Protein AF-A0A6I6N9H1-F1 (afdb_monomer_lite)

Radius of gyration: 21.09 Å; chains: 1; bounding box: 56×38×73 Å

Foldseek 3Di:
DDDPPQQADDDAALQVQWDWEAFLVRQKIKIKHFADCDPPQHVVPRWIWIWIWGCVRVNDIHTPGTGTDPDRWDRNKYWYADNVRQWIWMDTDPDIDIDGPDVVVVLVVCLVPVDDWQDPVSCCVPVVPDDDDTSDDDPDDPPPDDDDPDDDD

Sequence (153 aa):
MAYANTAGIIYSPGAGSSAPSFSPDGRTLAFVEDGDQGEAFGPEDSRGRVALWDVTDPHAPVPQGGMAYQDSISISGTVAFSPTGHFLVTTVSESVDVWSGDPEDDEHQLCTAVGDAIDPKEWQKYVPHERYTPPCEQPNVPDVIHPVPTGAP

Structure (mmCIF, N/CA/C/O backbone):
data_AF-A0A6I6N9H1-F1
#
_entry.id   AF-A0A6I6N9H1-F1
#
loop_
_atom_site.group_PDB
_atom_site.id
_atom_site.type_symbol
_atom_site.label_atom_id
_atom_site.label_alt_id
_atom_site.label_comp_id
_atom_site.label_asym_id
_atom_site.label_entity_id
_atom_site.label_seq_id
_atom_site.pdbx_PDB_ins_code
_atom_site.Cartn_x
_atom_site.Cartn_y
_atom_site.Cartn_z
_atom_site.occupancy
_atom_site.B_iso_or_equiv
_atom_site.auth_seq_id
_atom_site.auth_comp_id
_atom_site.auth_asym_id
_atom_site.auth_atom_id
_atom_site.pdbx_PDB_model_num
ATOM 1 N N . MET A 1 1 ? 0.083 -22.374 29.350 1.00 44.34 1 MET A N 1
ATOM 2 C CA . MET A 1 1 ? 0.187 -22.589 27.892 1.00 44.34 1 MET A CA 1
ATOM 3 C C . MET A 1 1 ? -0.932 -21.778 27.266 1.00 44.34 1 MET A C 1
ATOM 5 O O . MET A 1 1 ? -2.084 -22.128 27.473 1.00 44.34 1 MET A O 1
ATOM 9 N N . ALA A 1 2 ? -0.622 -20.624 26.675 1.00 44.88 2 ALA A N 1
ATOM 10 C CA . ALA A 1 2 ? -1.631 -19.772 26.053 1.00 44.88 2 ALA A CA 1
ATOM 11 C C . ALA A 1 2 ? -1.853 -20.265 24.621 1.00 44.88 2 ALA A C 1
ATOM 13 O O . ALA A 1 2 ? -0.900 -20.355 23.851 1.00 44.88 2 ALA A O 1
ATOM 14 N N . TYR A 1 3 ? -3.092 -20.623 24.295 1.00 47.44 3 TYR A N 1
ATOM 15 C CA . TYR A 1 3 ? -3.511 -20.811 22.914 1.00 47.44 3 TYR A CA 1
ATOM 16 C C . TYR A 1 3 ? -3.434 -19.437 22.248 1.00 47.44 3 TYR A C 1
ATOM 18 O O . TYR A 1 3 ? -4.130 -18.510 22.657 1.00 47.44 3 TYR A O 1
ATOM 26 N N . ALA A 1 4 ? -2.520 -19.268 21.295 1.00 59.19 4 ALA A N 1
ATOM 27 C CA . ALA A 1 4 ? -2.547 -18.103 20.431 1.00 59.19 4 ALA A CA 1
ATOM 28 C C . ALA A 1 4 ? -3.825 -18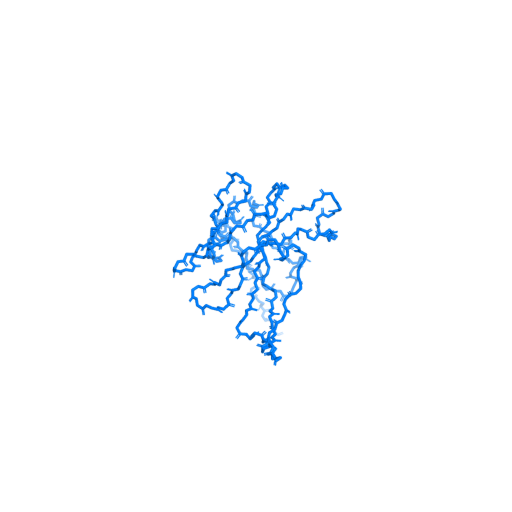.210 19.589 1.00 59.19 4 ALA A C 1
ATOM 30 O O . ALA A 1 4 ? -3.960 -19.125 18.779 1.00 59.19 4 ALA A O 1
ATOM 31 N N . ASN A 1 5 ? -4.787 -17.321 19.835 1.00 72.44 5 ASN A N 1
ATOM 32 C CA . ASN A 1 5 ? -6.038 -17.247 19.082 1.00 72.44 5 ASN A CA 1
ATOM 33 C C . ASN A 1 5 ? -5.761 -16.543 17.746 1.00 72.44 5 ASN A C 1
ATOM 35 O O . ASN A 1 5 ? -6.179 -15.407 17.532 1.00 72.44 5 ASN A O 1
ATOM 39 N N . THR A 1 6 ? -4.965 -17.176 16.890 1.00 79.19 6 THR A N 1
ATOM 40 C CA . THR A 1 6 ? -4.628 -16.644 15.570 1.00 79.19 6 THR A CA 1
ATOM 41 C C . THR A 1 6 ? -5.876 -16.657 14.693 1.00 79.19 6 THR A C 1
ATOM 43 O O . THR A 1 6 ? -6.437 -17.723 14.449 1.00 79.19 6 THR A O 1
ATOM 46 N N . ALA A 1 7 ? -6.312 -15.483 14.230 1.00 82.69 7 ALA A N 1
ATOM 47 C CA . ALA A 1 7 ? -7.461 -15.367 13.334 1.00 82.69 7 ALA A CA 1
ATOM 48 C C . ALA A 1 7 ? -7.102 -15.793 11.897 1.00 82.69 7 ALA A C 1
ATOM 50 O O . ALA A 1 7 ? -7.818 -16.585 11.298 1.00 82.69 7 ALA A O 1
ATOM 51 N N . GLY A 1 8 ? -5.936 -15.396 11.389 1.00 83.19 8 GLY A N 1
ATOM 52 C CA . GLY A 1 8 ? -5.420 -15.870 10.105 1.00 83.19 8 GLY A CA 1
ATOM 53 C C . GLY A 1 8 ? -3.923 -15.658 9.970 1.00 83.19 8 GLY A C 1
ATOM 54 O O . GLY A 1 8 ? -3.290 -15.046 10.833 1.00 83.19 8 GLY A O 1
ATOM 55 N N . ILE A 1 9 ? -3.355 -16.220 8.904 1.00 84.44 9 ILE A N 1
ATOM 56 C CA . ILE A 1 9 ? -1.923 -16.151 8.611 1.00 84.44 9 ILE A CA 1
ATOM 57 C C . ILE A 1 9 ? -1.746 -15.777 7.142 1.00 84.44 9 ILE A C 1
ATOM 59 O O . ILE A 1 9 ? -2.277 -16.450 6.262 1.00 84.44 9 ILE A O 1
ATOM 63 N N . ILE A 1 10 ? -0.962 -14.729 6.901 1.00 84.25 10 ILE A N 1
ATOM 64 C CA . ILE A 1 10 ? -0.459 -14.358 5.579 1.00 84.25 10 ILE A CA 1
ATOM 65 C C . ILE A 1 10 ? 0.994 -14.831 5.511 1.00 84.25 10 ILE A C 1
ATOM 67 O O . ILE A 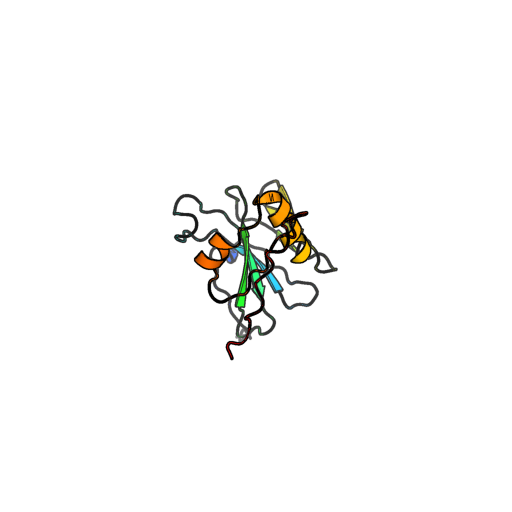1 10 ? 1.794 -14.504 6.388 1.00 84.25 10 ILE A O 1
ATOM 71 N N . TYR A 1 11 ? 1.325 -15.622 4.492 1.00 83.38 11 TYR A N 1
ATOM 72 C CA . TYR A 1 11 ? 2.692 -16.061 4.223 1.00 83.38 11 TYR A CA 1
ATOM 73 C C . TYR A 1 11 ? 3.250 -15.250 3.057 1.00 83.38 11 TYR A C 1
ATOM 75 O O . TYR A 1 11 ? 2.781 -15.397 1.932 1.00 83.38 11 TYR A O 1
ATOM 83 N N . SER A 1 12 ? 4.253 -14.418 3.324 1.00 72.62 12 SER A N 1
ATOM 84 C CA . SER A 1 12 ? 4.949 -13.633 2.303 1.00 72.62 12 SER A CA 1
ATOM 85 C C . SER A 1 12 ? 6.469 -13.664 2.523 1.00 72.62 12 SER A C 1
ATOM 87 O O . SER A 1 12 ? 6.936 -13.643 3.670 1.00 72.62 12 SER A O 1
ATOM 89 N N . PRO A 1 13 ? 7.271 -13.735 1.447 1.00 70.62 13 PRO A N 1
ATOM 90 C CA . PRO A 1 13 ? 8.708 -13.481 1.513 1.00 70.62 13 PRO A CA 1
ATOM 91 C C . PRO A 1 13 ? 8.983 -12.088 2.105 1.00 70.62 13 PRO A C 1
ATOM 93 O O . PRO A 1 13 ? 8.290 -11.128 1.792 1.00 70.62 13 PRO A O 1
ATOM 96 N N . GLY A 1 14 ? 9.950 -11.956 3.013 1.00 64.31 14 GLY A N 1
ATOM 97 C CA . GLY A 1 14 ? 10.283 -10.664 3.635 1.00 64.31 14 GLY A CA 1
ATOM 98 C C . GLY A 1 14 ? 9.355 -10.190 4.769 1.00 64.31 14 GLY A C 1
ATOM 99 O O . GLY A 1 14 ? 9.722 -9.256 5.484 1.00 64.31 14 GLY A O 1
ATOM 100 N N . ALA A 1 15 ? 8.225 -10.866 5.044 1.00 66.69 15 ALA A N 1
ATOM 101 C CA . ALA A 1 15 ? 7.275 -10.452 6.094 1.00 66.69 15 ALA A CA 1
ATOM 102 C C . ALA A 1 15 ? 7.937 -10.237 7.466 1.00 66.69 15 ALA A C 1
ATOM 104 O O . ALA A 1 15 ? 7.584 -9.318 8.203 1.00 66.69 15 ALA A O 1
ATOM 105 N N . GLY A 1 16 ? 8.921 -11.082 7.798 1.00 65.31 16 GLY A N 1
ATOM 106 C CA . GLY A 1 16 ? 9.623 -11.073 9.084 1.00 65.31 16 GLY A CA 1
ATOM 107 C C . GLY A 1 16 ? 10.521 -9.856 9.333 1.00 65.31 16 GLY A C 1
ATOM 108 O O . GLY A 1 16 ? 10.940 -9.657 10.471 1.00 65.31 16 GLY A O 1
ATOM 109 N N . SER A 1 17 ? 10.806 -9.051 8.306 1.00 68.25 17 SER A N 1
ATOM 110 C CA . SER A 1 17 ? 11.650 -7.850 8.398 1.00 68.25 17 SER A CA 1
ATOM 111 C C . SER A 1 17 ? 10.863 -6.541 8.295 1.00 68.25 17 SER A C 1
ATOM 113 O O . SER A 1 17 ? 11.446 -5.469 8.435 1.00 68.25 17 SER A O 1
ATOM 115 N N . SER A 1 18 ? 9.547 -6.623 8.098 1.00 74.62 18 SER A N 1
ATOM 116 C CA . SER A 1 18 ? 8.675 -5.467 7.889 1.00 74.62 18 SER A CA 1
ATOM 117 C C . SER A 1 18 ? 7.930 -5.041 9.160 1.00 74.62 18 SER A C 1
ATOM 119 O O . SER A 1 18 ? 7.667 -5.852 10.051 1.00 74.62 18 SER A O 1
ATOM 121 N N . ALA A 1 19 ? 7.549 -3.763 9.232 1.00 81.31 19 ALA A N 1
ATOM 122 C CA . ALA A 1 19 ? 6.574 -3.263 10.200 1.00 81.31 19 ALA A CA 1
ATOM 123 C C . ALA A 1 19 ? 5.204 -3.081 9.505 1.00 81.31 19 ALA A C 1
ATOM 125 O O . ALA A 1 19 ? 5.012 -2.064 8.831 1.00 81.31 19 ALA A O 1
ATOM 126 N N . PRO A 1 20 ? 4.267 -4.048 9.619 1.00 87.25 20 PRO A N 1
ATOM 127 C CA . PRO A 1 20 ? 2.963 -3.965 8.964 1.00 87.25 20 PRO A CA 1
ATOM 128 C C . PRO A 1 20 ? 2.094 -2.845 9.550 1.00 87.25 20 PRO A C 1
ATOM 130 O O . PRO A 1 20 ? 2.189 -2.520 10.736 1.00 87.25 20 PRO A O 1
ATOM 133 N N . SER A 1 21 ? 1.198 -2.300 8.729 1.00 92.06 21 SER A N 1
ATOM 134 C CA . SER A 1 21 ? 0.295 -1.204 9.084 1.00 92.06 21 SER A CA 1
ATOM 135 C C . SER A 1 21 ? -1.121 -1.465 8.580 1.00 92.06 21 SER A C 1
ATOM 137 O O . SER A 1 21 ? -1.294 -1.958 7.469 1.00 92.06 21 SER A O 1
ATOM 139 N N . PHE A 1 22 ? -2.129 -1.123 9.382 1.00 93.06 22 PHE A N 1
ATOM 140 C CA . PHE A 1 22 ? -3.530 -1.168 8.962 1.00 93.06 22 PHE A CA 1
ATOM 141 C C . PHE A 1 22 ? -3.964 0.185 8.403 1.00 93.06 22 PHE A C 1
ATOM 143 O O . PHE A 1 22 ? -3.572 1.233 8.927 1.00 93.06 22 PHE A O 1
ATOM 150 N N . SER A 1 23 ? -4.834 0.158 7.398 1.00 92.12 23 SER A N 1
ATOM 151 C CA . SER A 1 23 ? -5.605 1.328 6.994 1.00 92.12 23 SER A CA 1
ATOM 152 C C . SER A 1 23 ? -6.488 1.820 8.152 1.00 92.12 23 SER A C 1
ATOM 154 O O . SER A 1 23 ? -6.863 1.034 9.029 1.00 92.12 23 SER A O 1
ATOM 156 N N . PRO A 1 24 ? -6.867 3.111 8.185 1.00 92.06 24 PRO A N 1
ATOM 157 C CA . PRO A 1 24 ? -7.694 3.659 9.265 1.00 92.06 24 PRO A CA 1
ATOM 158 C C . PRO A 1 24 ? -9.059 2.977 9.425 1.00 92.06 24 PRO A C 1
ATOM 160 O O . PRO A 1 24 ? -9.609 2.953 10.525 1.00 92.06 24 PRO A O 1
ATOM 163 N N . ASP A 1 25 ? -9.606 2.418 8.343 1.00 91.50 25 ASP A N 1
ATOM 164 C CA . ASP A 1 25 ? -10.857 1.654 8.349 1.00 91.50 25 ASP A CA 1
ATOM 165 C C . ASP A 1 25 ? -10.678 0.176 8.751 1.00 91.50 25 ASP A C 1
ATOM 167 O O . ASP A 1 25 ? -11.667 -0.542 8.915 1.00 91.50 25 ASP A O 1
ATOM 171 N N . GLY A 1 26 ? -9.431 -0.273 8.940 1.00 91.81 26 GLY A N 1
ATOM 172 C CA . GLY A 1 26 ? -9.061 -1.620 9.367 1.00 91.81 26 GLY A CA 1
ATOM 173 C C . GLY A 1 26 ? -9.241 -2.708 8.308 1.00 91.81 26 GLY A C 1
ATOM 174 O O . GLY A 1 26 ? -9.129 -3.884 8.649 1.00 91.81 26 GLY A O 1
ATOM 175 N N . ARG A 1 27 ? -9.542 -2.349 7.056 1.00 92.62 27 ARG A N 1
ATOM 176 C CA . ARG A 1 27 ? -9.842 -3.311 5.982 1.00 92.62 27 ARG A CA 1
ATOM 177 C C . ARG A 1 27 ? -8.631 -3.714 5.164 1.00 92.62 27 ARG A C 1
ATOM 179 O O . ARG A 1 27 ? -8.636 -4.797 4.592 1.00 92.62 27 ARG A O 1
ATOM 186 N N . THR A 1 28 ? -7.601 -2.879 5.140 1.00 91.44 28 THR A N 1
ATOM 187 C CA . THR A 1 28 ? -6.388 -3.119 4.365 1.00 91.44 28 THR A CA 1
ATOM 188 C C . THR A 1 28 ? -5.191 -3.237 5.298 1.00 91.44 28 THR A C 1
ATOM 190 O O . THR A 1 28 ? -5.006 -2.430 6.209 1.00 91.44 28 THR A O 1
ATOM 193 N N . LEU A 1 29 ? -4.359 -4.247 5.067 1.00 91.62 29 LEU A N 1
ATOM 194 C CA . LEU A 1 29 ? -3.052 -4.409 5.693 1.00 91.62 29 LEU A CA 1
ATOM 195 C C . LEU A 1 29 ? -1.972 -4.147 4.644 1.00 91.62 29 LEU A C 1
ATOM 197 O O . LEU A 1 29 ? -2.001 -4.741 3.567 1.00 91.62 29 LEU A O 1
ATOM 201 N N . ALA A 1 30 ? -1.011 -3.291 4.977 1.00 90.44 30 ALA A N 1
ATOM 202 C CA . ALA A 1 30 ? 0.152 -3.011 4.149 1.00 90.44 30 ALA A CA 1
ATOM 203 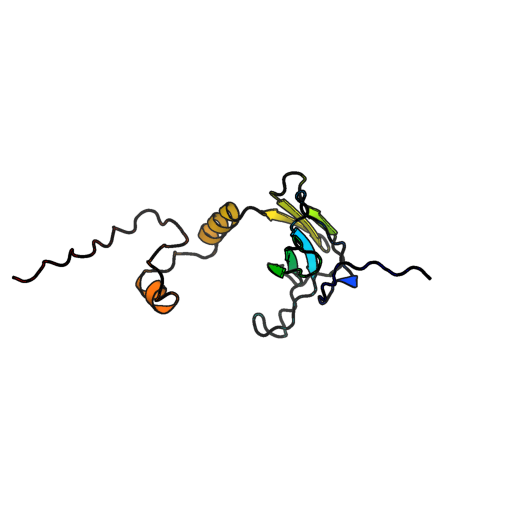C C . ALA A 1 30 ? 1.439 -3.421 4.860 1.00 90.44 30 ALA A C 1
ATOM 205 O O . ALA A 1 30 ? 1.610 -3.156 6.052 1.00 90.44 30 ALA A O 1
ATOM 206 N N . PHE A 1 31 ? 2.365 -4.030 4.130 1.00 86.81 31 PHE A N 1
ATOM 207 C CA . PHE A 1 31 ? 3.711 -4.319 4.618 1.00 86.81 31 PHE A CA 1
ATOM 208 C C . PHE A 1 31 ? 4.700 -4.419 3.459 1.00 86.81 31 PHE A C 1
ATOM 210 O O . PHE A 1 31 ? 4.312 -4.647 2.316 1.00 86.81 31 PHE A O 1
ATOM 217 N N . VAL A 1 32 ? 5.987 -4.241 3.752 1.00 82.44 32 VAL A N 1
ATOM 218 C CA . VAL A 1 32 ? 7.046 -4.434 2.756 1.00 82.44 32 VAL A CA 1
ATOM 219 C C . VAL A 1 32 ? 7.310 -5.931 2.607 1.00 82.44 32 VAL A C 1
ATOM 221 O O . VAL A 1 32 ? 7.538 -6.617 3.603 1.00 82.44 32 VAL A O 1
ATOM 224 N N . GLU A 1 33 ? 7.273 -6.438 1.382 1.00 77.75 33 GLU A N 1
ATOM 225 C CA . GLU A 1 33 ? 7.699 -7.798 1.054 1.00 77.75 33 GLU A CA 1
ATOM 226 C C . GLU A 1 33 ? 8.960 -7.779 0.185 1.00 77.75 33 GLU A C 1
ATOM 228 O O . GLU A 1 33 ? 9.234 -6.810 -0.535 1.00 77.75 33 GLU A O 1
ATOM 233 N N . ASP A 1 34 ? 9.702 -8.884 0.238 1.00 71.75 34 ASP A N 1
ATOM 234 C CA . ASP A 1 34 ? 10.724 -9.156 -0.767 1.00 71.75 34 ASP A CA 1
ATOM 235 C C . ASP A 1 34 ? 10.048 -9.356 -2.120 1.00 71.75 34 ASP A C 1
ATOM 237 O O . ASP A 1 34 ? 9.030 -10.042 -2.218 1.00 71.75 34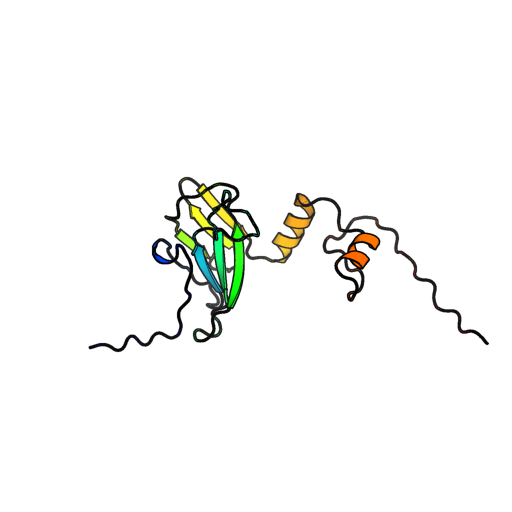 ASP A O 1
ATOM 241 N N . GLY A 1 35 ? 10.642 -8.782 -3.165 1.00 61.88 35 GLY A N 1
ATOM 242 C CA . GLY A 1 35 ? 10.206 -9.031 -4.529 1.00 61.88 35 GLY A CA 1
ATOM 243 C C . GLY A 1 35 ? 10.253 -10.517 -4.831 1.00 61.88 35 GLY A C 1
ATOM 244 O O . GLY A 1 35 ? 11.304 -11.148 -4.692 1.00 61.88 35 GLY A O 1
ATOM 245 N N . ASP A 1 36 ? 9.119 -11.073 -5.244 1.00 56.53 36 ASP A N 1
ATOM 246 C CA . ASP A 1 36 ? 9.078 -12.425 -5.776 1.00 56.53 36 ASP A CA 1
ATOM 247 C C . ASP A 1 36 ? 10.047 -12.531 -6.965 1.00 56.53 36 ASP A C 1
ATOM 249 O O . ASP A 1 36 ? 10.058 -11.672 -7.846 1.00 56.53 36 ASP A O 1
ATOM 253 N N . GLN A 1 37 ? 10.810 -13.624 -7.041 1.00 50.06 37 GLN A N 1
ATOM 254 C CA . GLN A 1 37 ? 11.614 -13.995 -8.220 1.00 50.06 37 GLN A CA 1
ATOM 255 C C . GLN A 1 37 ? 10.713 -14.481 -9.374 1.00 50.06 37 GLN A C 1
ATOM 257 O O . GLN A 1 37 ? 11.117 -15.295 -10.208 1.00 50.06 37 GLN A O 1
ATOM 262 N N . GLY A 1 38 ? 9.446 -14.072 -9.359 1.00 46.69 38 GLY A N 1
ATOM 263 C CA . GLY A 1 38 ? 8.404 -14.560 -10.232 1.00 46.69 38 GLY A CA 1
ATOM 264 C C . GLY A 1 38 ? 8.636 -14.118 -11.671 1.00 46.69 38 GLY A C 1
ATOM 265 O O . GLY A 1 38 ? 9.138 -13.027 -11.948 1.00 46.69 38 GLY A O 1
ATOM 266 N N . GLU A 1 39 ? 8.195 -14.971 -12.593 1.00 43.78 39 GLU A N 1
ATOM 267 C CA . GLU A 1 39 ? 8.304 -14.858 -14.058 1.00 43.78 39 GLU A CA 1
ATOM 268 C C . GLU A 1 39 ? 7.856 -13.498 -14.645 1.00 43.78 39 GLU A C 1
ATOM 270 O O . GLU A 1 39 ? 8.132 -13.217 -15.807 1.00 43.78 39 GLU A O 1
ATOM 275 N N . ALA A 1 40 ? 7.164 -12.654 -13.867 1.00 48.44 40 ALA A N 1
ATOM 276 C CA . ALA A 1 40 ? 6.714 -11.324 -14.276 1.00 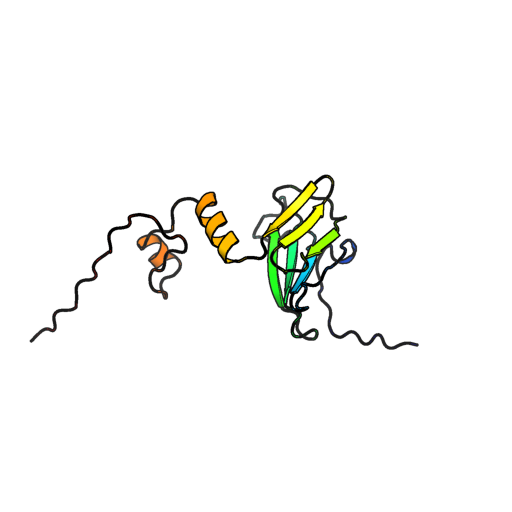48.44 40 ALA A CA 1
ATOM 277 C C . ALA A 1 40 ? 7.853 -10.296 -14.404 1.00 48.44 40 ALA A C 1
ATOM 279 O O . ALA A 1 40 ? 7.752 -9.403 -15.243 1.00 48.44 40 ALA A O 1
ATOM 280 N N . PHE A 1 41 ? 8.918 -10.421 -13.604 1.00 46.94 41 PHE A N 1
ATOM 281 C CA . PHE A 1 41 ? 10.044 -9.475 -13.615 1.00 46.94 41 PHE A CA 1
ATOM 282 C C . PHE A 1 41 ? 11.399 -10.150 -13.888 1.00 46.94 41 PHE A C 1
ATOM 284 O O . PHE A 1 41 ? 12.339 -9.486 -14.296 1.00 46.94 41 PHE A O 1
ATOM 291 N N . GLY A 1 42 ? 11.487 -11.482 -13.813 1.00 42.69 42 GLY A N 1
ATOM 292 C CA . GLY A 1 42 ? 12.718 -12.220 -14.102 1.00 42.69 42 GLY A CA 1
ATOM 293 C C . GLY A 1 42 ? 13.678 -12.278 -12.901 1.00 42.69 42 GLY A C 1
ATOM 294 O O . GLY A 1 42 ? 13.587 -11.468 -11.982 1.00 42.69 42 GLY A O 1
ATOM 295 N N . PRO A 1 43 ? 14.610 -13.248 -12.879 1.00 52.16 43 PRO A N 1
ATOM 296 C CA . PRO A 1 43 ? 15.413 -13.596 -11.696 1.00 52.16 43 PRO A CA 1
ATOM 297 C C . PRO A 1 43 ? 16.443 -12.531 -11.273 1.00 52.16 43 PRO A C 1
ATOM 299 O O . PRO A 1 43 ? 17.159 -12.711 -10.289 1.00 52.16 43 PRO A O 1
ATOM 302 N N . GLU A 1 44 ? 16.566 -11.453 -12.044 1.00 53.09 44 GLU A N 1
ATOM 303 C CA . GLU A 1 44 ? 17.511 -10.351 -11.836 1.00 53.09 44 GLU A CA 1
ATOM 304 C C . GLU A 1 44 ? 16.815 -9.076 -11.318 1.00 53.09 44 GLU A C 1
ATOM 306 O O . GLU A 1 44 ? 17.488 -8.171 -10.830 1.00 53.09 44 GLU A O 1
ATOM 311 N N . ASP A 1 45 ? 15.476 -9.042 -11.321 1.00 53.53 45 ASP A N 1
ATOM 312 C CA . ASP A 1 45 ? 14.643 -7.924 -10.860 1.00 53.53 45 ASP A CA 1
ATOM 313 C C . ASP A 1 45 ? 13.933 -8.262 -9.540 1.00 53.53 45 ASP A C 1
ATOM 315 O O . ASP A 1 45 ? 12.718 -8.127 -9.389 1.00 53.53 45 ASP A O 1
ATOM 319 N N . SER A 1 46 ? 14.703 -8.685 -8.537 1.00 56.56 46 SER A N 1
ATOM 320 C CA . SER A 1 46 ? 14.207 -8.873 -7.167 1.00 56.56 46 SER A CA 1
ATOM 321 C C . SER A 1 46 ? 13.980 -7.513 -6.497 1.00 56.56 46 SER A C 1
ATOM 323 O O . SER A 1 46 ? 14.736 -7.081 -5.627 1.00 56.56 46 SER A O 1
ATOM 325 N N . ARG A 1 47 ? 12.963 -6.782 -6.950 1.00 68.75 47 ARG A N 1
ATOM 326 C CA . ARG A 1 47 ? 12.607 -5.469 -6.409 1.00 68.75 47 ARG A CA 1
ATOM 327 C C . ARG A 1 47 ? 11.610 -5.670 -5.283 1.00 68.75 47 ARG A C 1
ATOM 329 O O . ARG A 1 47 ? 10.543 -6.235 -5.504 1.00 68.75 47 ARG A O 1
ATOM 336 N N . GLY A 1 48 ? 11.959 -5.218 -4.079 1.00 74.25 48 GLY A N 1
ATOM 337 C CA . GLY A 1 48 ? 11.004 -5.179 -2.973 1.00 74.25 48 GLY A CA 1
ATOM 338 C C . GLY A 1 48 ? 9.730 -4.442 -3.390 1.00 74.25 48 GLY A C 1
ATOM 339 O O . GLY A 1 48 ? 9.740 -3.625 -4.318 1.00 74.25 48 GLY A O 1
ATOM 340 N N . ARG A 1 49 ? 8.620 -4.735 -2.720 1.00 79.69 49 ARG A N 1
ATOM 341 C CA . ARG A 1 49 ? 7.354 -4.034 -2.955 1.00 79.69 49 ARG A CA 1
ATOM 342 C C . ARG A 1 49 ? 6.610 -3.806 -1.655 1.00 79.69 49 ARG A C 1
ATOM 344 O O . ARG A 1 49 ? 6.814 -4.511 -0.670 1.00 79.69 49 ARG A O 1
ATOM 351 N N . VAL A 1 50 ? 5.702 -2.845 -1.669 1.00 84.69 50 VAL A N 1
ATOM 352 C CA . VAL A 1 50 ? 4.694 -2.695 -0.623 1.00 84.69 50 VAL A CA 1
ATOM 353 C C . VAL A 1 50 ? 3.496 -3.548 -1.010 1.00 84.69 50 VAL A C 1
ATOM 355 O O . VAL A 1 50 ? 2.812 -3.237 -1.980 1.00 84.69 50 VAL A O 1
ATOM 358 N N . ALA A 1 51 ? 3.260 -4.636 -0.288 1.00 86.06 51 ALA A N 1
ATOM 359 C CA . ALA A 1 51 ? 2.128 -5.524 -0.507 1.00 86.06 51 ALA A CA 1
ATOM 360 C C . ALA A 1 51 ? 0.882 -5.001 0.211 1.00 86.06 51 ALA A C 1
ATOM 362 O O . ALA A 1 51 ? 0.967 -4.587 1.368 1.00 86.06 51 ALA A O 1
ATOM 363 N N . LEU A 1 52 ? -0.271 -5.078 -0.455 1.00 88.81 52 LEU A N 1
ATOM 364 C CA . LEU A 1 52 ? -1.581 -4.717 0.080 1.00 88.81 52 LEU A CA 1
ATOM 365 C C . LEU A 1 52 ? -2.485 -5.949 0.148 1.00 88.81 52 LEU A C 1
ATOM 367 O O . LEU A 1 52 ? -2.587 -6.725 -0.806 1.00 88.81 52 LEU A O 1
ATOM 371 N N . TRP A 1 53 ? -3.159 -6.111 1.282 1.00 90.50 53 TRP A N 1
ATOM 372 C CA . TRP A 1 53 ? -4.049 -7.234 1.562 1.00 90.50 53 TRP A CA 1
ATOM 373 C C . TRP A 1 53 ? -5.383 -6.745 2.111 1.00 90.50 53 TRP A C 1
ATOM 375 O O . 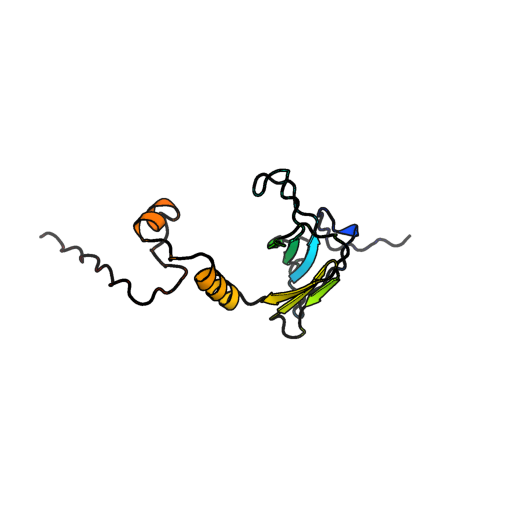TRP A 1 53 ? -5.403 -5.977 3.070 1.00 90.50 53 TRP A O 1
ATOM 385 N N . ASP A 1 54 ? -6.484 -7.247 1.557 1.00 92.31 54 ASP A N 1
ATOM 386 C CA . ASP A 1 54 ? -7.798 -7.171 2.189 1.00 92.31 54 ASP A CA 1
ATOM 387 C C . ASP A 1 54 ? -7.814 -8.124 3.384 1.00 92.31 54 ASP A C 1
ATOM 389 O O . ASP A 1 54 ? -7.533 -9.318 3.257 1.00 92.31 54 ASP A O 1
ATOM 393 N N . VAL A 1 55 ? -8.137 -7.587 4.550 1.00 94.12 55 VAL A N 1
ATOM 394 C CA . VAL A 1 55 ? -8.220 -8.300 5.827 1.00 94.12 55 VAL A CA 1
ATOM 395 C C . VAL A 1 55 ? -9.586 -8.106 6.485 1.00 94.12 55 VAL A C 1
ATOM 397 O O . VAL A 1 55 ? -9.734 -8.324 7.688 1.00 94.12 55 VAL A O 1
ATOM 400 N N . THR A 1 56 ? -10.602 -7.727 5.701 1.00 95.12 56 THR A N 1
ATOM 401 C CA . THR A 1 56 ? -11.993 -7.584 6.157 1.00 95.12 56 THR A CA 1
ATOM 402 C C . THR A 1 56 ? -12.506 -8.878 6.791 1.00 95.12 56 THR A C 1
ATOM 404 O O . THR A 1 56 ? -13.189 -8.834 7.816 1.00 95.12 56 THR A O 1
ATOM 407 N N . ASP A 1 57 ? -12.146 -10.028 6.212 1.00 92.38 57 ASP A N 1
ATOM 408 C CA . ASP A 1 57 ? -12.244 -11.329 6.871 1.00 92.38 57 ASP A CA 1
ATOM 409 C C . ASP A 1 57 ? -10.837 -11.800 7.276 1.00 92.38 57 ASP A C 1
ATOM 411 O O . ASP A 1 57 ? -10.062 -12.247 6.424 1.00 92.38 57 ASP A O 1
ATOM 415 N N . PRO A 1 58 ? -10.478 -11.749 8.571 1.00 88.75 58 PRO A N 1
ATOM 416 C CA . PRO A 1 58 ? -9.153 -12.155 9.015 1.00 88.75 58 PRO A CA 1
ATOM 417 C C . PRO A 1 58 ? -8.903 -13.658 8.839 1.00 88.75 58 PRO A C 1
ATOM 419 O O . PRO A 1 58 ? -7.746 -14.066 8.878 1.00 88.75 58 PRO A O 1
ATOM 422 N N . HIS A 1 59 ? -9.937 -14.486 8.645 1.00 89.69 59 HIS A N 1
ATOM 423 C CA . HIS A 1 59 ? -9.790 -15.917 8.361 1.00 89.69 59 HIS A CA 1
ATOM 424 C C . HIS A 1 59 ? -9.524 -16.212 6.880 1.00 89.69 59 HIS A C 1
ATOM 426 O O . HIS A 1 59 ? -9.097 -17.322 6.550 1.00 89.69 59 HIS A O 1
ATOM 432 N N . ALA A 1 60 ? -9.742 -15.234 6.000 1.00 89.44 60 ALA A N 1
ATOM 433 C CA . ALA A 1 60 ? -9.507 -15.347 4.569 1.00 89.44 60 ALA A CA 1
ATOM 434 C C . ALA A 1 60 ? -8.929 -14.043 3.976 1.00 89.44 60 ALA A C 1
ATOM 436 O O . ALA A 1 60 ? -9.594 -13.409 3.156 1.00 89.44 60 ALA A O 1
ATOM 437 N N . PRO A 1 61 ? -7.697 -13.637 4.351 1.00 90.75 61 PRO A N 1
ATOM 438 C CA . PRO A 1 61 ? -7.054 -12.476 3.745 1.00 90.75 61 PRO A CA 1
ATOM 439 C C . PRO A 1 61 ? -6.872 -12.647 2.234 1.00 90.75 61 PRO A C 1
ATOM 441 O O . PRO A 1 61 ? -6.453 -13.715 1.775 1.00 90.75 61 PRO A O 1
ATOM 444 N N . VAL A 1 62 ? -7.132 -11.592 1.463 1.00 91.06 62 VAL A N 1
ATOM 445 C CA . VAL A 1 62 ? -7.056 -11.610 -0.007 1.00 91.06 62 VAL A CA 1
ATOM 446 C C . VAL A 1 62 ? -5.992 -10.620 -0.487 1.00 91.06 62 VAL A C 1
ATOM 448 O O . VAL A 1 62 ? -6.027 -9.462 -0.075 1.00 91.06 62 VAL A O 1
ATOM 451 N N . PRO A 1 63 ? -5.049 -11.017 -1.361 1.00 86.94 63 PRO A N 1
ATOM 452 C CA . PRO A 1 63 ? -4.080 -10.077 -1.916 1.00 86.94 63 PRO A CA 1
ATOM 453 C C . PRO A 1 63 ? -4.788 -9.070 -2.835 1.00 86.94 63 PRO A C 1
ATOM 455 O O . PRO A 1 63 ? -5.533 -9.468 -3.730 1.00 86.94 63 PRO A O 1
ATOM 458 N N . GLN A 1 64 ? -4.546 -7.774 -2.629 1.00 84.44 64 GLN A N 1
ATOM 459 C CA . GLN A 1 64 ? -5.094 -6.687 -3.459 1.00 84.44 64 GLN A CA 1
ATOM 460 C C . GLN A 1 64 ? -4.086 -6.152 -4.486 1.00 84.44 64 GLN A C 1
ATOM 462 O O . GLN A 1 64 ? -4.469 -5.437 -5.406 1.00 84.44 64 GLN A O 1
ATOM 467 N N . GLY A 1 65 ? -2.808 -6.519 -4.357 1.00 80.00 65 GLY A N 1
ATOM 468 C CA . GLY A 1 65 ? -1.726 -6.053 -5.222 1.00 80.00 65 GLY A CA 1
ATOM 469 C C . GLY A 1 65 ? -0.630 -5.374 -4.411 1.00 80.00 65 GLY A C 1
ATOM 470 O O . GLY A 1 65 ? -0.434 -5.685 -3.235 1.00 80.00 65 GLY A O 1
ATOM 471 N N . GLY A 1 66 ? 0.112 -4.467 -5.036 1.00 80.38 66 GLY A N 1
ATOM 472 C CA . GLY A 1 66 ? 1.169 -3.746 -4.349 1.00 80.38 66 GLY A CA 1
ATOM 473 C C . GLY A 1 66 ? 1.906 -2.751 -5.228 1.00 80.38 66 GLY A C 1
ATOM 474 O O . GLY A 1 66 ? 1.763 -2.749 -6.449 1.00 80.38 66 GLY A O 1
ATOM 475 N N . MET A 1 67 ? 2.720 -1.926 -4.581 1.00 78.81 67 MET A N 1
ATOM 476 C CA . MET A 1 67 ? 3.518 -0.885 -5.222 1.00 78.81 67 MET A CA 1
ATOM 477 C C . MET A 1 67 ? 4.973 -1.330 -5.268 1.00 78.81 67 MET A C 1
ATOM 479 O O . MET A 1 67 ? 5.582 -1.589 -4.228 1.00 78.81 67 MET A O 1
ATOM 483 N N . ALA A 1 68 ? 5.508 -1.476 -6.477 1.00 74.75 68 ALA A N 1
ATOM 484 C CA . ALA A 1 68 ? 6.884 -1.899 -6.690 1.00 74.75 68 ALA A CA 1
ATOM 485 C C . ALA A 1 68 ? 7.838 -0.708 -6.580 1.00 74.75 68 ALA A C 1
ATOM 487 O O . ALA A 1 68 ? 7.568 0.370 -7.114 1.00 74.75 68 ALA A O 1
ATOM 488 N N . TYR A 1 69 ? 8.983 -0.921 -5.939 1.00 73.00 69 TYR A N 1
ATOM 489 C CA . TYR A 1 69 ? 10.067 0.050 -5.994 1.00 73.00 69 TYR A CA 1
ATOM 490 C C . TYR A 1 69 ? 10.789 -0.062 -7.339 1.00 73.00 69 TYR A C 1
ATOM 492 O O . TYR A 1 69 ? 10.965 -1.154 -7.884 1.00 73.00 69 TYR A O 1
ATOM 500 N N . GLN A 1 70 ? 11.200 1.080 -7.894 1.00 64.19 70 GLN A N 1
ATOM 501 C CA . GLN A 1 70 ? 11.960 1.096 -9.145 1.00 64.19 70 GLN A CA 1
ATOM 502 C C . GLN A 1 70 ? 13.373 0.534 -8.956 1.00 64.19 70 GLN A C 1
ATOM 504 O O . GLN A 1 70 ? 13.864 -0.142 -9.855 1.00 64.19 70 GLN A O 1
ATOM 509 N N . ASP A 1 71 ? 13.972 0.738 -7.783 1.00 63.53 71 ASP A N 1
ATOM 510 C CA . ASP A 1 71 ? 15.313 0.265 -7.451 1.00 63.53 71 ASP A CA 1
ATOM 511 C C . ASP A 1 71 ? 15.288 -0.924 -6.480 1.00 63.53 71 ASP A C 1
ATOM 513 O O . ASP A 1 71 ? 14.317 -1.159 -5.757 1.00 63.53 71 ASP A O 1
ATOM 517 N N . SER A 1 72 ? 16.392 -1.677 -6.443 1.00 62.03 72 SER A N 1
ATOM 518 C CA . SER A 1 72 ? 16.609 -2.720 -5.437 1.00 62.03 72 SER A CA 1
ATOM 519 C C . SER A 1 72 ? 16.698 -2.085 -4.052 1.00 62.03 72 SER A C 1
ATOM 521 O O . SER A 1 72 ? 17.657 -1.376 -3.743 1.00 62.03 72 SER A O 1
ATOM 523 N N . ILE A 1 73 ? 15.732 -2.393 -3.195 1.00 61.34 73 ILE A N 1
ATOM 524 C CA . ILE A 1 73 ? 15.646 -1.839 -1.847 1.00 61.34 73 ILE A CA 1
ATOM 525 C C . ILE A 1 73 ? 16.028 -2.847 -0.759 1.00 61.34 73 ILE A C 1
ATOM 527 O O . ILE A 1 73 ? 15.751 -4.038 -0.860 1.00 61.34 73 ILE A O 1
ATOM 531 N N . SER A 1 74 ? 16.636 -2.348 0.321 1.00 59.78 74 SER A N 1
ATOM 532 C CA . SER A 1 74 ? 16.839 -3.118 1.553 1.00 59.78 74 SER A CA 1
ATOM 533 C C . SER A 1 74 ? 15.558 -3.109 2.394 1.00 59.78 74 SER A C 1
ATOM 535 O O . SER A 1 74 ? 15.053 -2.045 2.747 1.00 59.78 74 SER A O 1
ATOM 537 N N . ILE A 1 75 ? 15.058 -4.297 2.737 1.00 61.53 75 ILE A N 1
ATOM 538 C CA . ILE A 1 75 ? 13.744 -4.580 3.355 1.00 61.53 75 ILE A CA 1
ATOM 539 C C . ILE A 1 75 ? 13.538 -4.103 4.808 1.00 61.53 75 ILE A C 1
ATOM 541 O O . ILE A 1 75 ? 12.516 -4.408 5.421 1.00 61.53 75 ILE A O 1
ATOM 545 N N . SER A 1 76 ? 14.447 -3.308 5.374 1.00 65.25 76 SER A N 1
ATOM 546 C CA . SER A 1 76 ? 14.200 -2.633 6.658 1.00 65.25 76 SER A CA 1
ATOM 547 C C . SER A 1 76 ? 13.383 -1.365 6.427 1.00 65.25 76 SER A C 1
ATOM 549 O O . SER A 1 76 ? 13.947 -0.276 6.304 1.00 65.25 76 SER A O 1
ATOM 551 N N . GLY A 1 77 ? 12.059 -1.513 6.356 1.00 70.94 77 GLY A N 1
ATOM 552 C CA . GLY A 1 77 ? 11.149 -0.398 6.119 1.00 70.94 77 GLY A CA 1
ATOM 553 C C . GLY A 1 77 ? 9.950 -0.341 7.059 1.00 70.94 77 GLY A C 1
ATOM 554 O O . GLY A 1 77 ? 9.420 -1.360 7.505 1.00 70.94 77 GLY A O 1
ATOM 555 N N . THR A 1 78 ? 9.521 0.886 7.351 1.00 81.62 78 THR A N 1
ATOM 556 C CA . THR A 1 78 ? 8.270 1.190 8.053 1.00 81.62 78 THR A CA 1
ATOM 557 C C . THR A 1 78 ? 7.219 1.582 7.035 1.00 81.62 78 THR A C 1
ATOM 559 O O . THR A 1 78 ? 7.518 2.310 6.088 1.00 81.62 78 THR A O 1
ATOM 562 N N . VAL A 1 79 ? 5.987 1.145 7.277 1.00 87.50 79 VAL A N 1
ATOM 563 C CA . VAL A 1 79 ? 4.804 1.530 6.510 1.00 87.50 79 VAL A CA 1
ATOM 564 C C . VAL A 1 79 ? 3.824 2.254 7.434 1.00 87.50 79 VAL A C 1
ATOM 566 O O . VAL A 1 79 ? 3.606 1.831 8.572 1.00 87.50 79 VAL A O 1
ATOM 569 N N . ALA A 1 80 ? 3.222 3.346 6.968 1.00 91.56 80 ALA A N 1
ATOM 570 C CA . ALA A 1 80 ? 2.213 4.086 7.721 1.00 91.56 80 ALA A CA 1
ATOM 571 C C . ALA A 1 80 ? 1.123 4.649 6.806 1.00 91.56 80 ALA A C 1
ATOM 573 O O . ALA A 1 80 ? 1.415 5.414 5.888 1.00 91.56 80 ALA A O 1
ATOM 574 N N . PHE A 1 81 ? -0.138 4.316 7.085 1.00 92.12 81 PHE A N 1
ATOM 575 C CA . PHE A 1 81 ? -1.275 4.968 6.440 1.00 92.12 81 PHE A CA 1
ATOM 576 C C . PHE A 1 81 ? -1.503 6.370 7.011 1.00 92.12 81 PHE A C 1
ATOM 578 O O . PHE A 1 81 ? -1.335 6.611 8.211 1.00 92.12 81 PHE A O 1
ATOM 585 N N . SER A 1 82 ? -1.943 7.298 6.163 1.00 90.56 82 SER A N 1
ATOM 586 C CA . SER A 1 82 ? -2.476 8.573 6.627 1.00 90.56 82 SER A CA 1
ATOM 587 C C . SER A 1 82 ? -3.763 8.338 7.428 1.00 90.56 82 SER A C 1
ATOM 589 O O . SER A 1 82 ? -4.520 7.420 7.114 1.00 90.56 82 SER A O 1
ATOM 591 N N . PRO A 1 83 ? -4.080 9.172 8.437 1.00 88.88 83 PRO A N 1
ATOM 592 C CA . PRO A 1 83 ? -5.313 9.023 9.217 1.00 88.88 83 PRO A CA 1
ATOM 593 C C . PRO A 1 83 ? -6.594 9.093 8.378 1.00 88.88 83 PRO A C 1
ATOM 595 O O . PRO A 1 83 ? -7.639 8.610 8.804 1.00 88.88 83 PRO A O 1
ATOM 598 N N . THR A 1 84 ? -6.516 9.725 7.207 1.00 87.81 84 THR A N 1
ATOM 599 C CA . THR A 1 84 ? -7.617 9.855 6.253 1.00 87.81 84 THR A CA 1
ATOM 600 C C . THR A 1 84 ? -7.673 8.709 5.240 1.00 87.81 84 THR A C 1
ATOM 602 O O . THR A 1 84 ? -8.664 8.600 4.533 1.00 87.81 84 THR A O 1
ATOM 605 N N . GLY A 1 85 ? -6.649 7.854 5.163 1.00 84.38 85 GLY A N 1
ATOM 606 C CA . GLY A 1 85 ? -6.590 6.699 4.262 1.00 84.38 85 GLY A CA 1
ATOM 607 C C . GLY A 1 85 ? -6.121 7.009 2.837 1.00 84.38 85 GLY A C 1
ATOM 608 O O . GLY A 1 85 ? -5.814 6.081 2.104 1.00 84.38 85 GLY A O 1
ATOM 609 N N . HIS A 1 86 ? -5.993 8.285 2.461 1.00 83.06 86 HIS A N 1
ATOM 610 C CA . HIS A 1 86 ? -5.622 8.688 1.094 1.00 83.06 86 HIS A CA 1
ATOM 611 C C . HIS A 1 86 ? -4.147 8.485 0.742 1.00 83.06 86 HIS A C 1
ATOM 613 O O . HIS A 1 86 ? -3.786 8.579 -0.423 1.00 83.06 86 HIS A O 1
ATOM 619 N N . PHE A 1 87 ? -3.280 8.257 1.730 1.00 86.81 87 PHE A N 1
ATOM 620 C CA . PHE A 1 87 ? -1.848 8.124 1.480 1.00 86.81 87 PHE A CA 1
ATOM 621 C C . PHE A 1 87 ? -1.253 6.982 2.283 1.00 86.81 87 PHE A C 1
ATOM 623 O O . PHE A 1 87 ? -1.655 6.733 3.424 1.00 86.81 87 PHE A O 1
ATOM 630 N N . LEU A 1 88 ? -0.227 6.368 1.712 1.00 87.19 88 LEU A N 1
ATOM 631 C CA . LEU A 1 88 ? 0.669 5.449 2.389 1.00 87.19 88 LEU A CA 1
ATOM 632 C C . LEU A 1 88 ? 2.074 6.040 2.356 1.00 87.19 88 LEU A C 1
ATOM 634 O O . LEU A 1 88 ? 2.556 6.447 1.305 1.00 87.19 88 LEU A O 1
ATOM 638 N N . VAL A 1 89 ? 2.745 6.090 3.498 1.00 89.38 89 VAL A N 1
ATOM 639 C CA . VAL A 1 89 ? 4.146 6.499 3.578 1.00 89.38 89 VAL A CA 1
ATOM 640 C C . VAL A 1 89 ? 4.989 5.276 3.864 1.00 89.38 89 VAL A C 1
ATOM 642 O O . VAL A 1 89 ? 4.685 4.504 4.777 1.00 89.38 89 VAL A O 1
ATOM 645 N N . THR A 1 90 ? 6.071 5.129 3.113 1.00 86.06 90 THR A N 1
ATOM 646 C CA . THR A 1 90 ? 7.070 4.098 3.359 1.00 86.06 90 THR A CA 1
ATOM 647 C C . THR A 1 90 ? 8.442 4.704 3.530 1.00 86.06 90 THR A C 1
ATOM 649 O O . THR A 1 90 ? 8.839 5.570 2.756 1.00 86.06 90 THR A O 1
ATOM 652 N N . THR A 1 91 ? 9.186 4.231 4.521 1.00 80.75 91 THR A N 1
ATOM 653 C CA . THR A 1 91 ? 10.602 4.572 4.668 1.00 80.75 91 THR A CA 1
ATOM 654 C C . THR A 1 91 ? 11.424 3.384 4.223 1.00 80.75 91 THR A C 1
ATOM 656 O O . THR A 1 91 ? 11.292 2.315 4.822 1.00 80.75 91 THR A O 1
ATOM 659 N N . VAL A 1 92 ? 12.271 3.553 3.219 1.00 72.56 92 VAL A N 1
ATOM 660 C CA . VAL A 1 92 ? 13.088 2.461 2.701 1.00 72.56 92 VAL A CA 1
ATOM 661 C C . VAL A 1 92 ? 14.496 2.962 2.426 1.00 72.56 92 VAL A C 1
ATOM 663 O O . VAL A 1 92 ? 14.702 3.899 1.665 1.00 72.56 92 VAL A O 1
ATOM 666 N N . SER A 1 93 ? 15.491 2.330 3.049 1.00 72.56 93 SER A N 1
ATOM 667 C CA . SER A 1 93 ? 16.887 2.779 2.993 1.00 72.56 93 SER A CA 1
ATOM 668 C C . SER A 1 93 ? 17.041 4.271 3.347 1.00 72.56 93 SER A C 1
ATOM 670 O O . SER A 1 93 ? 16.966 4.621 4.523 1.00 72.56 93 SER A O 1
ATOM 672 N N . GLU A 1 94 ? 17.250 5.144 2.355 1.00 75.56 94 GLU A N 1
ATOM 673 C CA . GLU A 1 94 ? 17.450 6.591 2.528 1.00 75.56 94 GLU A CA 1
ATOM 674 C C . GLU A 1 94 ? 16.281 7.430 1.974 1.00 75.56 94 GLU A C 1
ATOM 676 O O . GLU A 1 94 ? 16.332 8.660 2.036 1.00 75.56 94 GLU A O 1
ATOM 681 N N . SER A 1 95 ? 15.225 6.794 1.449 1.00 76.44 95 SER A N 1
ATOM 682 C CA . SER A 1 95 ? 14.044 7.470 0.906 1.00 76.44 95 SER A CA 1
ATOM 683 C C . SER A 1 95 ? 12.849 7.422 1.858 1.00 76.44 95 SER A C 1
ATOM 685 O O . SER A 1 95 ? 12.671 6.504 2.669 1.00 76.44 95 SER A O 1
ATOM 687 N N . VAL A 1 96 ? 12.011 8.452 1.735 1.00 84.44 96 VAL A N 1
ATOM 688 C CA . VAL A 1 96 ? 10.636 8.454 2.231 1.00 84.44 96 VAL A CA 1
ATOM 689 C C . VAL A 1 96 ? 9.743 8.605 1.014 1.00 84.44 96 VAL A C 1
ATOM 691 O O . VAL A 1 96 ? 9.702 9.676 0.409 1.00 84.44 96 VAL A O 1
ATOM 694 N N . ASP A 1 97 ? 9.043 7.534 0.676 1.00 83.94 97 ASP A N 1
ATOM 695 C CA . ASP A 1 97 ? 8.143 7.493 -0.467 1.00 83.94 97 ASP A CA 1
ATOM 696 C C . ASP A 1 97 ? 6.708 7.693 0.018 1.00 83.94 97 ASP A C 1
ATOM 698 O O . ASP A 1 97 ? 6.287 7.121 1.029 1.00 83.94 97 ASP A O 1
ATOM 702 N N . VAL A 1 98 ? 5.976 8.556 -0.685 1.00 87.06 98 VAL A N 1
ATOM 703 C CA . VAL A 1 98 ? 4.568 8.852 -0.420 1.00 87.06 98 VAL A CA 1
ATOM 704 C C . VAL A 1 98 ? 3.767 8.345 -1.601 1.00 87.06 98 VAL A C 1
ATOM 706 O O . VAL A 1 98 ? 3.942 8.812 -2.723 1.00 87.06 98 VAL A O 1
ATOM 709 N N . TRP A 1 99 ? 2.882 7.406 -1.321 1.00 84.25 99 TRP A N 1
ATOM 710 C CA . TRP A 1 99 ? 2.025 6.768 -2.298 1.00 84.25 99 TRP A CA 1
ATOM 711 C C . TRP A 1 99 ? 0.600 7.284 -2.142 1.00 84.25 99 TRP A C 1
ATOM 713 O O . TRP A 1 99 ? 0.131 7.432 -1.006 1.00 84.25 99 TRP A O 1
ATOM 723 N N . SER A 1 100 ? -0.085 7.546 -3.256 1.00 81.50 100 SER A N 1
ATOM 724 C CA . SER A 1 100 ? -1.535 7.741 -3.217 1.00 81.50 100 SER A CA 1
ATOM 725 C C . SER A 1 100 ? -2.206 6.387 -2.994 1.00 81.50 100 SER A C 1
ATOM 727 O O . SER A 1 100 ? -1.758 5.370 -3.513 1.00 81.50 100 SER A O 1
ATOM 729 N N . GLY A 1 101 ? -3.230 6.365 -2.147 1.00 70.88 101 GLY A N 1
ATOM 730 C CA . GLY A 1 101 ? -4.153 5.236 -2.019 1.00 70.88 101 GLY A CA 1
ATOM 731 C C . GLY A 1 101 ? -5.447 5.461 -2.799 1.00 70.88 101 GLY A C 1
ATOM 732 O O . GLY A 1 101 ? -6.389 4.687 -2.635 1.00 70.88 101 GLY A O 1
ATOM 733 N N . ASP A 1 102 ? -5.526 6.553 -3.563 1.00 68.50 102 ASP A N 1
ATOM 734 C CA . ASP A 1 102 ? -6.699 6.915 -4.341 1.00 68.50 102 ASP A CA 1
ATOM 735 C C . ASP A 1 102 ? -6.599 6.313 -5.756 1.00 68.50 102 ASP A C 1
ATOM 737 O O . ASP A 1 102 ? -5.727 6.716 -6.530 1.00 68.50 102 ASP A O 1
ATOM 741 N N . PRO A 1 103 ? -7.474 5.360 -6.124 1.00 62.12 103 PRO A N 1
ATOM 742 C CA . PRO A 1 103 ? -7.452 4.771 -7.458 1.00 62.12 103 PRO A CA 1
ATOM 743 C C . PRO A 1 103 ? -7.733 5.797 -8.568 1.00 62.12 103 PRO A C 1
ATOM 745 O O . PRO A 1 103 ? -7.311 5.578 -9.702 1.00 62.12 103 PRO A O 1
ATOM 748 N N . GLU A 1 104 ? -8.411 6.914 -8.272 1.00 61.62 104 GLU A N 1
ATOM 749 C CA . GLU A 1 104 ? -8.631 7.990 -9.247 1.00 61.62 104 GLU A CA 1
ATOM 750 C C . GLU A 1 104 ? -7.337 8.782 -9.512 1.00 61.62 104 GLU A C 1
ATOM 752 O O . GLU A 1 104 ? -7.069 9.167 -10.654 1.00 61.62 104 GLU A O 1
ATOM 757 N N . ASP A 1 105 ? -6.495 8.978 -8.488 1.00 65.69 105 ASP A N 1
ATOM 758 C CA . ASP A 1 105 ? -5.151 9.543 -8.673 1.00 65.69 105 ASP A CA 1
ATOM 759 C C . ASP A 1 105 ? -4.274 8.593 -9.491 1.00 65.69 105 ASP A C 1
ATOM 761 O O . ASP A 1 105 ? -3.544 9.046 -10.375 1.00 65.69 105 ASP A O 1
ATOM 765 N N . ASP A 1 106 ? -4.351 7.287 -9.219 1.00 64.50 106 ASP A N 1
ATOM 766 C CA . ASP A 1 106 ? -3.587 6.274 -9.948 1.00 64.50 106 ASP A CA 1
ATOM 767 C C . ASP A 1 106 ? -3.970 6.248 -11.430 1.00 64.50 106 ASP A C 1
ATOM 769 O O . ASP A 1 106 ? -3.083 6.237 -12.283 1.00 64.50 106 ASP A O 1
ATOM 773 N N . GLU A 1 107 ? -5.262 6.309 -11.765 1.00 63.78 107 GLU A N 1
ATOM 774 C CA . GLU A 1 107 ? -5.719 6.419 -13.155 1.00 63.78 107 GLU A CA 1
ATOM 775 C C . GLU A 1 107 ? -5.134 7.672 -13.820 1.00 63.78 107 GLU A C 1
ATOM 777 O O . GLU A 1 107 ? -4.518 7.583 -14.883 1.00 63.78 107 GLU A O 1
ATOM 782 N N . HIS A 1 108 ? -5.206 8.831 -13.162 1.00 66.12 108 HIS A N 1
ATOM 783 C CA . HIS A 1 108 ? -4.659 10.077 -13.702 1.00 66.12 108 HIS A CA 1
ATOM 784 C C . HIS A 1 108 ? -3.134 10.017 -13.903 1.00 66.12 108 HIS A C 1
ATOM 786 O O . HIS A 1 108 ? -2.603 10.484 -14.920 1.00 66.12 108 HIS A O 1
ATOM 792 N N . GLN A 1 109 ? -2.411 9.433 -12.945 1.00 64.81 109 GLN A N 1
ATOM 793 C CA . GLN A 1 109 ? -0.961 9.247 -13.005 1.00 64.81 109 GLN A CA 1
ATOM 794 C C . GLN A 1 109 ? -0.576 8.282 -14.125 1.00 64.81 109 GLN A C 1
ATOM 796 O O . GLN A 1 109 ? 0.312 8.594 -14.921 1.00 64.81 109 GLN A O 1
ATOM 801 N N . LEU A 1 110 ? -1.273 7.150 -14.240 1.00 68.12 110 LEU A N 1
ATOM 802 C CA . LEU A 1 110 ? -1.072 6.170 -15.304 1.00 68.12 110 LEU A CA 1
ATOM 803 C C . LEU A 1 110 ? -1.342 6.790 -16.675 1.00 68.12 110 LEU A C 1
ATOM 805 O O . LEU A 1 110 ? -0.531 6.625 -17.585 1.00 68.12 110 LEU A O 1
ATOM 809 N N . CYS A 1 111 ? -2.402 7.585 -16.807 1.00 72.31 111 CYS A N 1
ATOM 810 C CA . CYS A 1 111 ? -2.709 8.308 -18.039 1.00 72.31 111 CYS A CA 1
ATOM 811 C C . CYS A 1 111 ? -1.656 9.353 -18.411 1.00 72.31 111 CYS A C 1
ATOM 813 O O . CYS A 1 111 ? -1.445 9.629 -19.590 1.00 72.31 111 CYS A O 1
ATOM 815 N N . THR A 1 112 ? -0.958 9.916 -17.426 1.00 67.56 112 THR A N 1
ATOM 816 C CA . THR A 1 112 ? 0.135 10.867 -17.668 1.00 67.56 112 THR A CA 1
ATOM 817 C C . THR A 1 112 ? 1.459 10.157 -17.982 1.00 67.56 112 THR A C 1
ATOM 819 O O . THR A 1 112 ? 2.284 10.694 -18.721 1.00 67.56 112 THR A O 1
ATOM 822 N N . ALA A 1 113 ? 1.680 8.959 -17.431 1.00 64.31 113 ALA A N 1
ATOM 823 C CA . ALA A 1 113 ? 2.967 8.265 -17.460 1.00 64.31 113 ALA A CA 1
ATOM 824 C C . ALA A 1 113 ? 3.100 7.189 -18.553 1.00 64.31 113 ALA A C 1
ATOM 826 O O . ALA A 1 113 ? 4.196 7.001 -19.081 1.00 64.31 113 ALA A O 1
ATOM 827 N N . VAL A 1 114 ? 2.024 6.465 -18.886 1.00 65.06 114 VAL A N 1
ATOM 828 C CA . VAL A 1 114 ? 2.080 5.240 -19.716 1.00 65.06 114 VAL A CA 1
ATOM 829 C C . VAL A 1 114 ? 1.956 5.530 -21.223 1.00 65.06 114 VAL A C 1
ATOM 831 O O . VAL A 1 114 ? 2.297 4.683 -22.046 1.00 65.06 114 VAL A O 1
ATOM 834 N N . GLY A 1 115 ? 1.600 6.759 -21.606 1.00 62.19 115 GLY A N 1
ATOM 835 C CA . GLY A 1 115 ? 1.476 7.176 -23.006 1.00 62.19 115 GLY A CA 1
ATOM 836 C C . GLY A 1 115 ? 0.034 7.118 -23.513 1.00 62.19 115 GLY A C 1
ATOM 837 O O . GLY A 1 115 ? -0.905 7.181 -22.725 1.00 62.19 115 GLY A O 1
ATOM 838 N N . ASP A 1 116 ? -0.146 7.066 -24.837 1.00 63.41 116 ASP A N 1
ATOM 839 C CA . ASP A 1 116 ? -1.474 7.143 -25.454 1.00 63.41 116 ASP A CA 1
ATOM 840 C C . ASP A 1 116 ? -2.390 5.995 -24.996 1.00 63.41 116 ASP A C 1
ATOM 842 O O . ASP A 1 116 ? -1.966 4.847 -24.858 1.00 63.41 116 ASP A O 1
ATOM 846 N N . ALA A 1 117 ? -3.672 6.310 -24.792 1.00 73.12 117 ALA A N 1
ATOM 847 C CA . ALA A 1 117 ? -4.693 5.317 -24.503 1.00 73.12 117 ALA A CA 1
ATOM 848 C C . ALA A 1 117 ? -4.737 4.260 -25.614 1.00 73.12 117 ALA A C 1
ATOM 850 O O . ALA A 1 117 ? -4.635 4.579 -26.800 1.00 73.12 117 ALA A O 1
ATOM 851 N N . ILE A 1 118 ? -4.939 3.008 -25.205 1.00 78.12 118 ILE A N 1
ATOM 852 C CA . ILE A 1 118 ? -5.140 1.872 -26.104 1.00 78.12 118 ILE A CA 1
ATOM 853 C C . ILE A 1 118 ? -6.237 2.181 -27.136 1.00 78.12 118 ILE A C 1
ATOM 855 O O . ILE A 1 118 ? -7.346 2.579 -26.776 1.00 78.12 118 ILE A O 1
ATOM 859 N N . ASP A 1 119 ? -5.944 1.993 -28.425 1.00 83.00 119 ASP A N 1
ATOM 860 C CA . ASP A 1 119 ? -6.912 2.298 -29.482 1.00 83.00 119 ASP A CA 1
ATOM 861 C C . ASP A 1 119 ? -8.008 1.208 -29.598 1.00 83.00 119 ASP A C 1
ATOM 863 O O . ASP A 1 119 ? -7.835 0.085 -29.108 1.00 83.00 119 ASP A O 1
ATOM 867 N N . PRO A 1 120 ? -9.152 1.469 -30.266 1.00 83.25 120 PRO A N 1
ATOM 868 C CA . PRO A 1 120 ? -10.233 0.484 -30.381 1.00 83.25 120 PRO A CA 1
ATOM 869 C C . PRO A 1 120 ? -9.831 -0.857 -31.017 1.00 83.25 120 PRO A C 1
ATOM 871 O O . PRO A 1 120 ? -10.430 -1.890 -30.707 1.00 83.25 120 PRO A O 1
ATOM 874 N N . LYS A 1 121 ? -8.841 -0.874 -31.918 1.00 83.31 121 LYS A N 1
ATOM 875 C CA . LYS A 1 121 ? -8.351 -2.106 -32.556 1.00 83.31 121 LYS A CA 1
ATOM 876 C C . LYS A 1 121 ? -7.526 -2.924 -31.575 1.00 83.31 121 LYS A C 1
ATOM 878 O O . LYS A 1 121 ? -7.661 -4.147 -31.540 1.00 83.31 121 LYS A O 1
ATOM 883 N N . GLU A 1 122 ? -6.688 -2.270 -30.782 1.00 84.62 122 GLU A N 1
ATOM 884 C CA . GLU A 1 122 ? -5.938 -2.922 -29.712 1.00 84.62 122 GLU A CA 1
ATOM 885 C C . GLU A 1 122 ? -6.860 -3.392 -28.582 1.00 84.62 122 GLU A C 1
ATOM 887 O O . GLU A 1 122 ? -6.714 -4.517 -28.103 1.00 84.62 122 GLU A O 1
ATOM 892 N N . TRP A 1 123 ? -7.883 -2.612 -28.226 1.00 87.69 123 TRP A N 1
ATOM 893 C CA . TRP A 1 123 ? -8.906 -3.019 -27.261 1.00 87.69 123 TRP A CA 1
ATOM 894 C C . TRP A 1 123 ? -9.624 -4.289 -27.705 1.00 87.69 123 TRP A C 1
ATOM 896 O O . TRP A 1 123 ? -9.740 -5.242 -26.943 1.00 87.69 123 TRP A O 1
ATOM 906 N N . GLN A 1 124 ? -10.042 -4.360 -28.969 1.00 88.19 124 GLN A N 1
ATOM 907 C CA . GLN A 1 124 ? -10.692 -5.555 -29.504 1.00 88.19 124 GLN A CA 1
ATOM 908 C C . GLN A 1 124 ? -9.765 -6.781 -29.516 1.00 88.19 124 GLN A C 1
ATOM 910 O O . GLN A 1 124 ? -10.241 -7.915 -29.498 1.00 88.19 124 GLN A O 1
ATOM 915 N N . LYS A 1 125 ? -8.446 -6.572 -29.532 1.00 86.69 125 LYS A N 1
ATOM 916 C CA . LYS A 1 125 ? -7.456 -7.646 -29.456 1.00 86.69 125 LYS A CA 1
ATOM 917 C C . LYS A 1 125 ? -7.282 -8.176 -28.029 1.00 86.69 125 LYS A C 1
ATOM 919 O O . LYS A 1 125 ? -7.192 -9.391 -27.866 1.00 86.69 125 LYS A O 1
ATOM 924 N N . TYR A 1 126 ? -7.208 -7.301 -27.024 1.00 85.06 126 TYR A N 1
ATOM 925 C CA . TYR A 1 126 ? -6.874 -7.689 -25.644 1.00 85.06 126 TYR A CA 1
ATOM 926 C C . TYR A 1 126 ? -8.085 -7.814 -24.710 1.00 85.06 126 TYR A C 1
ATOM 928 O O . TYR A 1 126 ? -8.046 -8.604 -23.771 1.00 85.06 126 TYR A O 1
ATOM 936 N N . VAL A 1 127 ? -9.175 -7.097 -24.989 1.00 88.38 127 VAL A N 1
ATOM 937 C CA . VAL A 1 127 ? -10.412 -7.072 -24.191 1.00 88.38 127 VAL A CA 1
ATOM 938 C C . VAL A 1 127 ? -11.647 -7.273 -25.098 1.00 88.38 127 VAL A C 1
ATOM 940 O O . VAL A 1 127 ? -12.546 -6.434 -25.154 1.00 88.38 127 VAL A O 1
ATOM 943 N N . PRO A 1 128 ? -11.737 -8.393 -25.846 1.00 86.25 128 PRO A N 1
ATOM 944 C CA . PRO A 1 128 ? -12.721 -8.568 -26.925 1.00 86.25 128 PRO A CA 1
ATOM 945 C C . PRO A 1 128 ? -14.185 -8.632 -26.465 1.00 86.25 128 PRO A C 1
ATOM 947 O O . PRO A 1 128 ? -15.091 -8.500 -27.288 1.00 86.25 128 PRO A O 1
ATOM 950 N N . HIS A 1 129 ? -14.426 -8.901 -25.180 1.00 88.75 129 HIS A N 1
ATOM 951 C CA . HIS A 1 129 ? -15.766 -9.115 -24.626 1.00 88.75 129 HIS A CA 1
ATOM 952 C C . HIS A 1 129 ? -16.353 -7.882 -23.934 1.00 88.75 129 HIS A C 1
ATOM 954 O O . HIS A 1 129 ? -17.519 -7.918 -23.546 1.00 88.75 129 HIS A O 1
ATOM 960 N N . GLU A 1 130 ? -15.585 -6.798 -23.830 1.00 83.50 130 GLU A N 1
ATOM 961 C CA . GLU A 1 130 ? -16.035 -5.545 -23.233 1.00 83.50 130 GLU A CA 1
ATOM 962 C C . GLU A 1 130 ? -16.250 -4.477 -24.299 1.00 83.50 130 GLU A C 1
ATOM 964 O O . GLU A 1 130 ? -15.587 -4.450 -25.342 1.00 83.50 130 GLU A O 1
ATOM 969 N N . ARG A 1 131 ? -17.178 -3.556 -24.029 1.00 83.94 131 ARG A N 1
ATOM 970 C CA . ARG A 1 131 ? -17.307 -2.361 -24.868 1.00 83.94 131 ARG A CA 1
ATOM 971 C C . ARG A 1 131 ? -16.050 -1.516 -24.719 1.00 83.94 131 ARG A C 1
ATOM 973 O O . ARG A 1 131 ? -15.470 -1.457 -23.641 1.00 83.94 131 ARG A O 1
ATOM 980 N N . TYR A 1 132 ? -15.668 -0.832 -25.792 1.00 80.81 132 TYR A N 1
ATOM 981 C CA . TYR A 1 132 ? -14.576 0.129 -25.730 1.00 80.81 132 TYR A CA 1
ATOM 982 C C . TYR A 1 132 ? -14.895 1.205 -24.686 1.00 80.81 132 TYR A C 1
ATOM 984 O O . TYR A 1 132 ? -15.892 1.917 -24.803 1.00 80.81 132 TYR A O 1
ATOM 992 N N . THR A 1 133 ? -14.086 1.270 -23.636 1.00 79.00 133 THR A N 1
ATOM 993 C CA . THR A 1 133 ? -14.136 2.287 -22.583 1.00 79.00 133 THR A CA 1
ATOM 994 C C . THR A 1 133 ? -12.682 2.607 -22.263 1.00 79.00 133 THR A C 1
ATOM 996 O O . THR A 1 133 ? -12.069 1.874 -21.489 1.00 79.00 133 THR A O 1
ATOM 999 N N . PRO A 1 134 ? -12.075 3.590 -22.955 1.00 74.25 134 PRO A N 1
ATOM 1000 C CA . PRO A 1 134 ? -10.655 3.854 -22.797 1.00 74.25 134 PRO A CA 1
ATOM 1001 C C . PRO A 1 134 ? -10.377 4.263 -21.343 1.00 74.25 134 PRO A C 1
ATOM 1003 O O . PRO A 1 134 ? -11.105 5.111 -20.829 1.00 74.25 134 PRO A O 1
ATOM 1006 N N . PRO A 1 135 ? -9.339 3.706 -20.689 1.00 72.31 135 PRO A N 1
ATOM 1007 C CA . PRO A 1 135 ? -9.027 4.022 -19.292 1.00 72.31 135 PRO A CA 1
ATOM 1008 C C . PRO A 1 135 ? -8.568 5.468 -19.095 1.00 72.31 135 PRO A C 1
ATOM 1010 O O . PRO A 1 135 ? -8.586 5.970 -17.988 1.00 72.31 135 PRO A O 1
ATOM 1013 N N . CYS A 1 136 ? -8.139 6.130 -20.171 1.00 74.12 136 CYS A N 1
ATOM 1014 C CA . CYS A 1 136 ? -7.732 7.525 -20.156 1.00 74.12 136 CYS A CA 1
ATOM 1015 C C . CYS A 1 136 ? -8.633 8.319 -21.089 1.00 74.12 136 CYS A C 1
ATOM 1017 O O . CYS A 1 136 ? -8.735 8.007 -22.281 1.00 74.12 136 CYS A O 1
ATOM 1019 N N . GLU A 1 137 ? -9.265 9.365 -20.564 1.00 68.31 137 GLU A N 1
ATOM 1020 C CA . GLU A 1 137 ? -10.095 10.258 -21.362 1.00 68.31 137 GLU A CA 1
ATOM 1021 C C . GLU A 1 137 ? -9.191 11.121 -22.256 1.00 68.31 137 GLU A C 1
ATOM 1023 O O . GLU A 1 137 ? -8.589 12.108 -21.833 1.00 68.31 137 GLU A O 1
ATOM 1028 N N . GLN A 1 138 ? -9.029 10.712 -23.516 1.00 58.53 138 GLN A N 1
ATOM 1029 C CA . GLN A 1 138 ? -8.243 11.473 -24.481 1.00 58.53 138 GLN A CA 1
ATOM 1030 C C . GLN A 1 138 ? -9.046 12.681 -24.982 1.00 58.53 138 GLN A C 1
ATOM 1032 O O . GLN A 1 138 ? -10.129 12.503 -25.553 1.00 58.53 138 GLN A O 1
ATOM 1037 N N . PRO A 1 139 ? -8.519 13.915 -24.876 1.00 47.34 139 PRO A N 1
ATOM 1038 C CA . PRO A 1 139 ? -9.145 15.052 -25.521 1.00 47.34 139 PRO A CA 1
ATOM 1039 C C . PRO A 1 139 ? -9.013 14.873 -27.041 1.00 47.34 139 PRO A C 1
ATOM 1041 O O . PRO A 1 139 ? -7.936 15.061 -27.604 1.00 47.34 139 PRO A O 1
ATOM 1044 N N . ASN A 1 140 ? -10.139 14.572 -27.700 1.00 49.56 140 ASN A N 1
ATOM 1045 C CA . ASN A 1 140 ? -10.352 14.521 -29.159 1.00 49.56 140 ASN A CA 1
ATOM 1046 C C . ASN A 1 140 ? -10.141 13.177 -29.887 1.00 49.56 140 ASN A C 1
ATOM 1048 O O . ASN A 1 140 ? -9.483 13.142 -30.928 1.00 49.56 140 ASN A O 1
ATOM 1052 N N . VAL A 1 141 ? -10.809 12.101 -29.464 1.00 51.38 141 VAL A N 1
ATOM 1053 C CA . VAL A 1 141 ? -11.130 11.010 -30.406 1.00 51.38 141 VAL A CA 1
ATOM 1054 C C . VAL A 1 141 ? -12.524 11.285 -30.984 1.00 51.38 141 VAL A C 1
ATOM 1056 O O . VAL A 1 141 ? -13.487 11.309 -30.219 1.00 51.38 141 VAL A O 1
ATOM 1059 N N . PRO A 1 142 ? -12.681 11.561 -32.295 1.00 45.41 142 PRO A N 1
ATOM 1060 C CA . PRO A 1 142 ? -14.004 11.757 -32.871 1.00 45.41 142 PRO A CA 1
ATOM 1061 C C . PRO A 1 142 ? -14.818 10.474 -32.703 1.00 45.41 142 PRO A C 1
ATOM 1063 O O . PRO A 1 142 ? -14.374 9.399 -33.108 1.00 45.41 142 PRO A O 1
ATOM 1066 N N . ASP A 1 143 ? -15.993 10.628 -32.092 1.00 47.44 143 ASP A N 1
ATOM 1067 C CA . ASP A 1 143 ? -16.983 9.585 -31.843 1.00 47.44 143 ASP A CA 1
ATOM 1068 C C . ASP A 1 143 ? -17.096 8.668 -33.070 1.00 47.44 143 ASP A C 1
ATOM 1070 O O . ASP A 1 143 ? -17.495 9.102 -34.160 1.00 47.44 143 ASP A O 1
ATOM 1074 N N . VAL A 1 144 ? -16.709 7.399 -32.928 1.00 50.66 144 VAL A N 1
ATOM 1075 C CA . VAL A 1 144 ? -16.920 6.418 -33.994 1.00 50.66 144 VAL A CA 1
ATOM 1076 C C . VAL A 1 144 ? -18.414 6.124 -34.008 1.00 50.66 144 VAL A C 1
ATOM 1078 O O . VAL A 1 144 ? -18.909 5.256 -33.294 1.00 50.66 144 VAL A O 1
ATOM 1081 N N . ILE A 1 145 ? -19.149 6.888 -34.816 1.00 46.72 145 ILE A N 1
ATOM 1082 C CA . ILE A 1 145 ? -20.572 6.667 -35.057 1.00 46.72 145 ILE A CA 1
ATOM 1083 C C . ILE A 1 145 ? -20.741 5.256 -35.622 1.00 46.72 145 ILE A C 1
ATOM 1085 O O . ILE A 1 145 ? -20.422 4.983 -36.781 1.00 46.72 145 ILE A O 1
ATOM 1089 N N . HIS A 1 146 ? -21.269 4.352 -34.802 1.00 46.44 146 HIS A N 1
ATOM 1090 C CA . HIS A 1 146 ? -21.743 3.061 -35.274 1.00 46.44 146 HIS A CA 1
ATOM 1091 C C . HIS A 1 146 ? -22.984 3.278 -36.157 1.00 46.44 146 HIS A C 1
ATOM 1093 O O . HIS A 1 146 ? -23.928 3.950 -35.727 1.00 46.44 146 HIS A O 1
ATOM 1099 N N . PRO A 1 147 ? -23.037 2.719 -37.380 1.00 38.41 147 PRO A N 1
ATOM 1100 C CA . PRO A 1 147 ? -24.243 2.786 -38.189 1.00 38.41 147 PRO A CA 1
ATOM 1101 C C . PRO A 1 147 ? -25.371 2.012 -37.497 1.00 38.41 147 PRO A C 1
ATOM 1103 O O . PRO A 1 147 ? -25.234 0.830 -37.178 1.00 38.41 147 PRO A O 1
ATOM 1106 N N . VAL A 1 148 ? -26.497 2.696 -37.278 1.00 44.19 148 VAL A N 1
ATOM 1107 C CA . VAL A 1 148 ? -27.767 2.091 -36.855 1.00 44.19 148 VAL A CA 1
ATOM 1108 C C . VAL A 1 148 ? -28.128 0.992 -37.860 1.00 44.19 148 VAL A C 1
ATOM 1110 O O . VAL A 1 148 ? -28.126 1.273 -39.063 1.00 44.19 148 VAL A O 1
ATOM 1113 N N . PRO A 1 149 ? -28.447 -0.243 -37.429 1.00 43.16 149 PRO A N 1
ATOM 1114 C CA . PRO A 1 149 ? -28.869 -1.278 -38.356 1.00 43.16 149 PRO A CA 1
ATOM 1115 C C . PRO A 1 149 ? -30.206 -0.856 -38.968 1.00 43.16 149 PRO A C 1
ATOM 1117 O O . PRO A 1 149 ? -31.238 -0.814 -38.295 1.00 43.16 149 PRO A O 1
ATOM 1120 N N . THR A 1 150 ? -30.190 -0.509 -40.252 1.00 46.72 150 THR A N 1
ATOM 1121 C CA . THR A 1 150 ? -31.408 -0.348 -41.034 1.00 46.72 150 THR A CA 1
ATOM 1122 C C . THR A 1 150 ? -32.061 -1.720 -41.150 1.00 46.72 150 THR A C 1
ATOM 1124 O O . THR A 1 150 ? -31.515 -2.642 -41.754 1.00 46.72 150 THR A O 1
ATOM 1127 N N . GLY A 1 151 ? -33.225 -1.868 -40.514 1.00 44.69 151 GLY A N 1
ATOM 1128 C CA . GLY A 1 151 ? -34.077 -3.035 -40.692 1.00 44.69 151 GLY A CA 1
ATOM 1129 C C . GLY A 1 151 ? -34.353 -3.253 -42.178 1.00 44.69 151 GLY A C 1
ATOM 1130 O O . GLY A 1 151 ? -34.747 -2.323 -42.885 1.00 44.69 151 GLY A O 1
ATOM 1131 N N . ALA A 1 152 ? -34.096 -4.471 -42.645 1.00 46.38 152 ALA A N 1
ATOM 1132 C CA . ALA A 1 152 ? -34.506 -4.905 -43.971 1.00 46.38 152 ALA A CA 1
ATOM 1133 C C . ALA A 1 152 ? -36.042 -5.074 -44.009 1.00 46.38 152 ALA A C 1
ATOM 1135 O O . ALA A 1 152 ? -36.617 -5.452 -42.983 1.00 46.38 152 ALA A O 1
ATOM 1136 N N . PRO A 1 153 ? -36.699 -4.778 -45.146 1.00 57.19 153 PRO A N 1
ATOM 1137 C CA . PRO A 1 153 ? -38.129 -5.018 -45.334 1.00 57.19 153 PRO A CA 1
ATOM 1138 C C . PRO A 1 153 ? -38.477 -6.509 -45.425 1.00 57.19 153 PRO A C 1
ATOM 1140 O O . PRO A 1 153 ? -37.619 -7.300 -45.885 1.00 57.19 153 PRO A O 1
#

pLDDT: mean 73.16, std 15.39, range [38.41, 95.12]

Secondary structure (DSSP, 8-state):
------------TTGGG-B-EE-TTSSEEEEEEPPP--TTT-TT----EEEEEE-SSTTS-EEEEEEE-SS---S-EEEEE-TTSSEEEEEETTEEEEEE--HHHHHHHHHHHS-SPPPHHHHHHH-TTS----SS--TT-----PPP-----

Organism: NCBI:txid2686304

InterPro domains:
  IPR011659 WD40-like beta-propeller [PF07676] (10-36)
  IPR015943 WD40/YVTN repeat-like-containing domain superfamily [G3DSA:2.130.10.10] (13-124)